Protein AF-A0A7W4GES7-F1 (afdb_monomer)

Mean predicted aligned error: 7.56 Å

Structure (mmCIF, N/CA/C/O backbone):
data_AF-A0A7W4GES7-F1
#
_entry.id   AF-A0A7W4GES7-F1
#
loop_
_atom_site.group_PDB
_atom_site.id
_atom_site.type_symbol
_atom_site.label_atom_id
_atom_site.label_alt_id
_atom_site.label_comp_id
_atom_site.label_asym_id
_atom_site.label_entity_id
_atom_site.label_seq_id
_atom_site.pdbx_PDB_ins_code
_atom_site.Cartn_x
_atom_site.Cartn_y
_atom_site.Cartn_z
_atom_site.occupancy
_atom_site.B_iso_or_equiv
_atom_site.auth_seq_id
_atom_site.auth_comp_id
_atom_site.auth_asym_id
_atom_site.auth_atom_id
_atom_site.pdbx_PDB_model_num
ATOM 1 N N . VAL A 1 1 ? -11.652 -4.601 16.768 1.00 62.62 1 VAL A N 1
ATOM 2 C CA . VAL A 1 1 ? -11.051 -3.939 15.593 1.00 62.62 1 VAL A CA 1
ATOM 3 C C . VAL A 1 1 ? -11.813 -2.653 15.336 1.00 62.62 1 VAL A C 1
ATOM 5 O O . VAL A 1 1 ? -13.038 -2.699 15.302 1.00 62.62 1 VAL A O 1
ATOM 8 N N . GLY A 1 2 ? -11.113 -1.524 15.288 1.00 82.25 2 GLY A N 1
ATOM 9 C CA . GLY A 1 2 ? -11.686 -0.189 15.062 1.00 82.25 2 GLY A CA 1
ATOM 10 C C . GLY A 1 2 ? -10.648 0.823 14.574 1.00 82.25 2 GLY A C 1
ATOM 11 O O . GLY A 1 2 ? -10.943 2.012 14.509 1.00 82.25 2 GLY A O 1
ATOM 12 N N . ASP A 1 3 ? -9.454 0.335 14.244 1.00 94.19 3 ASP A N 1
ATOM 13 C CA . ASP A 1 3 ? -8.336 1.138 13.781 1.00 94.19 3 ASP A CA 1
ATOM 14 C C . ASP A 1 3 ? -8.395 1.222 12.257 1.00 94.19 3 ASP A C 1
ATOM 16 O O . ASP A 1 3 ? -8.952 0.343 11.595 1.00 94.19 3 ASP A O 1
ATOM 20 N N . THR A 1 4 ? -7.816 2.272 11.695 1.00 95.31 4 THR A N 1
ATOM 21 C CA . THR A 1 4 ? -7.718 2.483 10.251 1.00 95.31 4 THR A CA 1
ATOM 22 C C . THR A 1 4 ? -6.287 2.244 9.806 1.00 95.31 4 THR A C 1
ATOM 24 O O . THR A 1 4 ? -5.365 2.850 10.344 1.00 95.31 4 THR A O 1
ATOM 27 N N . LEU A 1 5 ? -6.096 1.379 8.815 1.00 95.81 5 LEU A 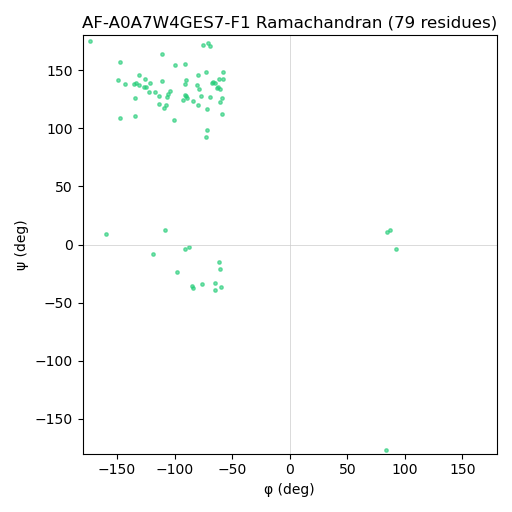N 1
ATOM 28 C CA . LEU A 1 5 ? -4.828 1.214 8.122 1.00 95.81 5 LEU A CA 1
ATOM 29 C C . LEU A 1 5 ? -4.790 2.162 6.926 1.00 95.81 5 LEU A C 1
ATOM 31 O O . LEU A 1 5 ? -5.689 2.144 6.083 1.00 95.81 5 LEU A O 1
ATOM 35 N N . ILE A 1 6 ? -3.723 2.948 6.840 1.00 96.19 6 ILE A N 1
ATOM 36 C CA . ILE A 1 6 ? -3.380 3.742 5.664 1.00 96.19 6 ILE A CA 1
ATOM 37 C C . ILE A 1 6 ? -2.089 3.181 5.078 1.00 96.19 6 ILE A C 1
ATOM 39 O O . ILE A 1 6 ? -1.094 3.050 5.789 1.00 96.19 6 ILE A O 1
ATOM 43 N N . VAL A 1 7 ? -2.113 2.875 3.782 1.00 96.31 7 VAL A N 1
ATOM 44 C CA . VAL A 1 7 ? -0.951 2.437 3.004 1.00 96.31 7 VAL A CA 1
ATOM 45 C C . VAL A 1 7 ? -0.749 3.392 1.838 1.00 96.31 7 VAL A C 1
ATOM 47 O O . VAL A 1 7 ? -1.696 3.691 1.105 1.00 96.31 7 VAL A O 1
ATOM 50 N N . THR A 1 8 ? 0.479 3.861 1.652 1.00 96.12 8 THR A N 1
ATOM 51 C CA . THR A 1 8 ? 0.868 4.771 0.570 1.00 96.12 8 THR A CA 1
ATOM 52 C C . THR A 1 8 ? 2.112 4.272 -0.150 1.00 96.12 8 THR A C 1
ATOM 54 O O . THR A 1 8 ? 2.992 3.694 0.483 1.00 96.12 8 THR A O 1
ATOM 57 N N . ASP A 1 9 ? 2.193 4.509 -1.457 1.00 94.56 9 ASP A N 1
ATOM 58 C CA . ASP A 1 9 ? 3.410 4.265 -2.236 1.00 94.56 9 ASP A CA 1
ATOM 59 C C . ASP A 1 9 ? 4.478 5.353 -1.985 1.00 94.56 9 ASP A C 1
ATOM 61 O O . ASP A 1 9 ? 4.215 6.390 -1.365 1.00 94.56 9 ASP A O 1
ATOM 65 N N . GLY A 1 10 ? 5.687 5.140 -2.510 1.00 89.12 10 GLY A N 1
ATOM 66 C CA . GLY A 1 10 ? 6.799 6.097 -2.454 1.00 89.12 10 GLY A CA 1
ATOM 67 C C . GLY A 1 10 ? 6.543 7.435 -3.153 1.00 89.12 10 GLY A C 1
ATOM 68 O O . GLY A 1 10 ? 7.258 8.405 -2.906 1.00 89.12 10 GLY A O 1
ATOM 69 N N . ASN A 1 11 ? 5.510 7.515 -3.995 1.00 88.19 11 ASN A N 1
ATOM 70 C CA . ASN A 1 11 ? 5.085 8.746 -4.661 1.00 88.19 11 ASN A CA 1
ATOM 71 C C . ASN A 1 11 ? 4.036 9.519 -3.840 1.00 88.19 11 ASN A C 1
ATOM 73 O O . ASN A 1 11 ? 3.629 10.612 -4.239 1.00 88.19 11 ASN A O 1
ATOM 77 N N . GLY A 1 12 ? 3.595 8.971 -2.703 1.00 90.19 12 GLY A N 1
ATOM 78 C CA . GLY A 1 12 ? 2.569 9.546 -1.838 1.00 90.19 12 GLY A CA 1
ATOM 79 C C . GLY A 1 12 ? 1.131 9.217 -2.251 1.00 90.19 12 GLY A C 1
ATOM 80 O O . GLY A 1 12 ? 0.199 9.805 -1.699 1.00 90.19 12 GLY A O 1
ATOM 81 N N . ASN A 1 13 ? 0.914 8.295 -3.191 1.00 93.12 13 ASN A N 1
ATOM 82 C CA . ASN A 1 13 ? -0.425 7.838 -3.558 1.00 93.12 13 ASN A CA 1
ATOM 83 C C . ASN A 1 13 ? -0.944 6.840 -2.526 1.00 93.12 13 ASN A C 1
ATOM 85 O O . ASN A 1 13 ? -0.251 5.894 -2.157 1.00 93.12 13 ASN A O 1
ATOM 89 N N . THR A 1 14 ? -2.193 7.003 -2.094 1.00 95.44 14 THR A N 1
ATOM 90 C CA . THR A 1 14 ? -2.849 6.032 -1.213 1.00 95.44 14 THR A CA 1
ATOM 91 C C . THR A 1 14 ? -3.186 4.755 -1.978 1.00 95.44 14 THR A C 1
ATOM 93 O O . THR A 1 14 ? -4.012 4.775 -2.887 1.00 95.44 14 THR A O 1
ATOM 96 N N . LEU A 1 15 ? -2.574 3.646 -1.565 1.00 95.00 15 LEU A N 1
ATOM 97 C CA . LEU A 1 15 ? -2.863 2.299 -2.059 1.00 95.00 15 LEU A CA 1
ATOM 98 C C . LEU A 1 15 ? -4.037 1.673 -1.301 1.00 95.00 15 LEU A C 1
ATOM 100 O O . LEU A 1 15 ? -4.854 0.964 -1.882 1.00 95.00 15 LEU A O 1
ATOM 104 N N . PHE A 1 16 ? -4.150 1.965 -0.002 1.00 96.00 16 PHE A N 1
ATOM 105 C CA . PHE A 1 16 ? -5.247 1.493 0.835 1.00 96.00 16 PHE A CA 1
ATOM 106 C C . PHE A 1 16 ? -5.570 2.491 1.949 1.00 96.00 16 PHE A C 1
ATOM 108 O O . PHE A 1 16 ? -4.676 3.089 2.544 1.00 96.00 16 PHE A O 1
ATOM 115 N N . ASN A 1 17 ? -6.858 2.649 2.245 1.00 95.75 17 ASN A N 1
ATOM 116 C CA . ASN A 1 17 ? -7.351 3.368 3.415 1.00 95.75 17 ASN A CA 1
ATOM 117 C C . ASN A 1 17 ? -8.648 2.702 3.874 1.00 95.75 17 ASN A C 1
ATOM 119 O O . ASN A 1 17 ? -9.671 2.790 3.191 1.00 95.75 17 ASN A O 1
ATOM 123 N N . GLY A 1 18 ? -8.597 2.010 5.007 1.00 94.81 18 GLY A N 1
ATOM 124 C CA . GLY A 1 18 ? -9.748 1.269 5.496 1.00 94.81 18 GLY A CA 1
ATOM 125 C C . GLY A 1 18 ? -9.543 0.662 6.878 1.00 94.81 18 GLY A C 1
ATOM 126 O O . GLY A 1 18 ? -8.452 0.745 7.443 1.00 94.81 18 GLY A O 1
ATOM 127 N N . PRO A 1 19 ? -10.596 0.055 7.446 1.00 94.88 19 PRO A N 1
ATOM 128 C CA . PRO A 1 19 ? -10.517 -0.549 8.763 1.00 94.88 19 PRO A CA 1
ATOM 129 C C . PRO A 1 19 ? -9.548 -1.732 8.759 1.00 94.88 19 PRO A C 1
ATOM 131 O O . PRO A 1 19 ? -9.569 -2.564 7.851 1.00 94.88 19 PRO A O 1
ATOM 134 N N . VAL A 1 20 ? -8.749 -1.840 9.817 1.00 93.94 20 VAL A N 1
ATOM 135 C CA . VAL A 1 20 ? -7.996 -3.058 10.111 1.00 93.94 20 VAL A CA 1
ATOM 136 C C . VAL A 1 20 ? -8.999 -4.186 10.348 1.00 93.94 20 VAL A C 1
ATOM 138 O O . VAL A 1 20 ? -10.004 -4.011 11.044 1.00 93.94 20 VAL A O 1
ATOM 141 N N . THR A 1 21 ? -8.736 -5.350 9.763 1.00 92.38 21 THR A N 1
ATOM 142 C CA . THR A 1 21 ? -9.543 -6.565 9.937 1.00 92.38 21 THR A CA 1
ATOM 143 C C . THR A 1 21 ? -8.760 -7.615 10.720 1.00 92.38 21 THR A C 1
ATOM 145 O O . THR A 1 21 ? -7.544 -7.507 10.857 1.00 92.38 21 THR A O 1
ATOM 148 N N . GLN A 1 22 ? -9.442 -8.633 11.253 1.00 91.62 22 GLN A N 1
ATOM 149 C CA . GLN A 1 22 ? -8.751 -9.719 11.955 1.00 91.62 22 GLN A CA 1
ATOM 150 C C . GLN A 1 22 ? -7.842 -10.513 11.005 1.00 91.62 22 GLN A C 1
ATOM 152 O O . GLN A 1 22 ? -6.710 -10.812 11.363 1.00 91.62 22 GLN A O 1
ATOM 157 N N . ASP A 1 23 ? -8.283 -10.749 9.768 1.00 93.25 23 ASP A N 1
ATOM 158 C CA . ASP A 1 23 ? -7.488 -11.457 8.760 1.00 93.25 23 ASP A CA 1
ATOM 159 C C . ASP A 1 23 ? -6.163 -10.746 8.458 1.00 93.25 23 ASP A C 1
ATOM 161 O O . ASP A 1 23 ? -5.148 -11.416 8.284 1.00 93.25 23 ASP A O 1
ATOM 165 N N . MET A 1 24 ? -6.151 -9.405 8.458 1.00 93.19 24 MET A N 1
ATOM 166 C CA . MET A 1 24 ? -4.924 -8.611 8.295 1.00 93.19 24 MET A CA 1
ATOM 167 C C . MET A 1 24 ? -3.946 -8.791 9.459 1.00 93.19 24 MET A C 1
ATOM 169 O O . MET A 1 24 ? -2.736 -8.730 9.262 1.00 93.19 24 MET A O 1
ATOM 173 N N . LEU A 1 25 ? -4.453 -8.992 10.676 1.00 90.25 25 LEU A N 1
ATOM 174 C CA . LEU A 1 25 ? -3.620 -9.236 11.855 1.00 90.25 25 LEU A CA 1
ATOM 175 C C . LEU A 1 25 ? -3.068 -10.664 11.869 1.00 90.25 25 LEU A C 1
ATOM 177 O O . LEU A 1 25 ? -1.947 -10.877 12.326 1.00 90.25 25 LEU A O 1
ATOM 181 N N . ASP A 1 26 ? -3.847 -11.619 11.364 1.00 93.56 26 ASP A N 1
ATOM 182 C CA . ASP A 1 26 ? -3.496 -13.037 11.384 1.00 93.56 26 ASP A CA 1
ATOM 183 C C . ASP A 1 26 ? -2.579 -13.427 10.208 1.00 93.56 26 ASP A C 1
ATOM 185 O O . ASP A 1 26 ? -1.667 -14.233 10.389 1.00 93.56 26 ASP A O 1
ATOM 189 N N . ASN A 1 27 ? -2.794 -12.853 9.016 1.00 94.12 27 ASN A N 1
ATOM 190 C CA . ASN A 1 27 ? -2.102 -13.237 7.776 1.00 94.12 27 ASN A CA 1
ATOM 191 C C . ASN A 1 27 ? -1.267 -12.113 7.140 1.00 94.12 27 ASN A C 1
ATOM 193 O O . ASN A 1 27 ? -0.530 -12.372 6.191 1.00 94.12 27 ASN A O 1
ATOM 197 N N . GLY A 1 28 ? -1.365 -10.881 7.642 1.00 89.69 28 GLY A N 1
ATOM 198 C CA . GLY A 1 28 ? -0.801 -9.707 6.980 1.00 89.69 28 GLY A CA 1
ATOM 199 C C . GLY A 1 28 ? -1.727 -9.131 5.904 1.00 89.69 28 GLY A C 1
ATOM 200 O O . GLY A 1 28 ? -2.864 -9.569 5.722 1.00 89.69 28 GLY A O 1
ATOM 201 N N . PHE A 1 29 ? -1.250 -8.099 5.211 1.00 92.56 29 PHE A N 1
ATOM 202 C CA . PHE A 1 29 ? -2.012 -7.394 4.185 1.00 92.56 29 PHE A CA 1
ATOM 203 C C . PHE A 1 29 ? -1.157 -7.177 2.939 1.00 92.56 29 PHE A C 1
ATOM 205 O O . PHE A 1 29 ? -0.215 -6.386 2.965 1.00 92.56 29 PHE A O 1
ATOM 212 N N . ASP A 1 30 ? -1.505 -7.876 1.861 1.00 92.25 30 ASP A N 1
ATOM 213 C CA . ASP A 1 30 ? -0.838 -7.735 0.569 1.00 92.25 30 ASP A CA 1
ATOM 214 C C . ASP A 1 30 ? -1.360 -6.506 -0.182 1.00 92.25 30 ASP A C 1
ATOM 216 O O . ASP A 1 30 ? -2.567 -6.249 -0.237 1.00 92.25 30 ASP A O 1
ATOM 220 N N . VAL A 1 31 ? -0.444 -5.759 -0.798 1.00 90.38 31 VAL A N 1
ATOM 221 C CA . VAL A 1 31 ? -0.752 -4.589 -1.626 1.00 90.38 31 VAL A CA 1
ATOM 222 C C . VAL A 1 31 ? -0.017 -4.671 -2.956 1.00 90.38 31 VAL A C 1
ATOM 224 O O . VAL A 1 31 ? 1.163 -5.010 -3.009 1.00 90.38 31 VAL A O 1
ATOM 227 N N . GLU A 1 32 ? -0.708 -4.332 -4.041 1.00 90.75 32 GLU A N 1
ATOM 228 C CA . GLU A 1 32 ? -0.078 -4.171 -5.350 1.00 90.75 32 GLU A CA 1
ATOM 229 C C . GLU A 1 32 ? 0.398 -2.730 -5.527 1.00 90.75 32 GLU A C 1
ATOM 231 O O . GLU A 1 32 ? -0.377 -1.778 -5.405 1.00 90.75 32 GLU A O 1
ATOM 236 N N . VAL A 1 33 ? 1.682 -2.578 -5.846 1.00 90.75 33 VAL A N 1
ATOM 237 C CA . VAL A 1 33 ? 2.311 -1.282 -6.110 1.00 90.75 33 VAL A CA 1
ATOM 238 C C . VAL A 1 33 ? 2.590 -1.174 -7.609 1.00 90.75 33 VAL A C 1
ATOM 240 O O . VAL A 1 33 ? 3.323 -2.006 -8.151 1.00 90.75 33 VAL A O 1
ATOM 243 N N . PRO A 1 34 ? 2.030 -0.179 -8.316 1.00 86.81 34 PRO A N 1
ATOM 244 C CA . PRO A 1 34 ? 2.299 -0.011 -9.736 1.00 86.81 34 PRO A CA 1
ATOM 245 C C . PRO A 1 34 ? 3.750 0.434 -9.967 1.00 86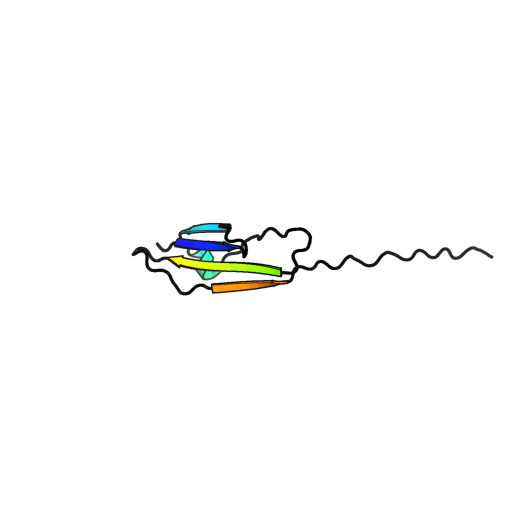.81 34 PRO A C 1
ATOM 247 O O . PRO A 1 34 ? 4.193 1.453 -9.441 1.00 86.81 34 PRO A O 1
ATOM 250 N N . VAL A 1 35 ? 4.472 -0.301 -10.815 1.00 86.50 35 VAL A N 1
ATOM 251 C CA . VAL A 1 35 ? 5.817 0.072 -11.275 1.00 86.50 35 VAL A CA 1
ATOM 252 C C . VAL A 1 35 ? 5.744 0.888 -12.563 1.00 86.50 35 VAL A C 1
ATOM 254 O O . VAL A 1 35 ? 4.981 0.575 -13.479 1.00 86.50 35 VAL A O 1
ATOM 257 N N . THR A 1 36 ? 6.552 1.941 -12.657 1.00 82.56 36 THR A N 1
ATOM 258 C CA . THR A 1 36 ? 6.708 2.732 -13.885 1.00 82.56 36 THR A CA 1
ATOM 259 C C . THR A 1 36 ? 7.978 2.325 -14.630 1.00 82.56 36 THR A C 1
ATOM 261 O O . THR A 1 36 ? 8.929 1.804 -14.048 1.00 82.56 36 THR A O 1
ATOM 264 N N . ALA A 1 37 ? 8.006 2.540 -15.949 1.00 80.75 37 ALA A N 1
ATOM 265 C CA . ALA A 1 37 ? 9.183 2.222 -16.752 1.00 80.75 37 ALA A CA 1
ATOM 266 C C . ALA A 1 37 ? 10.401 3.027 -16.266 1.00 80.75 37 ALA A C 1
ATOM 268 O O . ALA A 1 37 ? 10.368 4.256 -16.244 1.00 80.75 37 ALA A O 1
ATOM 269 N N . GLY A 1 38 ? 11.473 2.323 -15.900 1.00 79.81 38 GLY A N 1
ATOM 270 C CA . GLY A 1 38 ? 12.689 2.923 -15.349 1.00 79.81 38 GLY A CA 1
ATOM 271 C C . GLY A 1 38 ? 12.724 3.021 -13.822 1.00 79.81 38 GLY A C 1
ATOM 272 O O . GLY A 1 38 ? 13.764 3.406 -13.293 1.00 79.81 38 GLY A O 1
ATOM 273 N N . ALA A 1 39 ? 11.653 2.645 -13.113 1.00 85.06 39 ALA A N 1
ATOM 274 C CA . ALA A 1 39 ? 11.724 2.436 -11.671 1.00 85.06 39 ALA A CA 1
ATOM 275 C C . ALA A 1 39 ? 12.730 1.317 -11.359 1.00 85.06 39 ALA A C 1
ATOM 277 O O . ALA A 1 39 ? 12.746 0.274 -12.021 1.00 85.06 39 ALA A O 1
ATOM 278 N N . THR A 1 40 ? 13.593 1.557 -10.376 1.00 87.56 40 THR A N 1
ATOM 279 C CA . THR A 1 40 ? 14.547 0.564 -9.865 1.00 87.56 40 THR A CA 1
ATOM 280 C C . THR A 1 40 ? 14.036 -0.111 -8.608 1.00 87.56 40 THR A C 1
ATOM 282 O O . THR A 1 40 ? 14.437 -1.233 -8.333 1.00 87.56 40 THR A O 1
ATOM 285 N N . ASP A 1 41 ? 13.137 0.552 -7.883 1.00 91.00 41 ASP A N 1
ATOM 286 C CA . ASP A 1 41 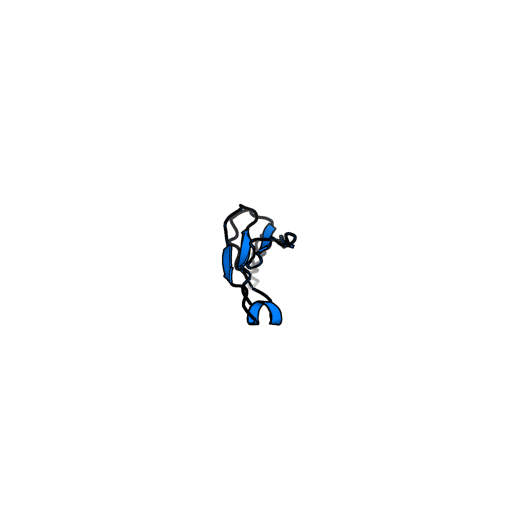? 12.642 0.134 -6.581 1.00 91.00 41 ASP A CA 1
ATOM 287 C C . ASP A 1 41 ? 11.182 0.578 -6.413 1.00 91.00 41 ASP A C 1
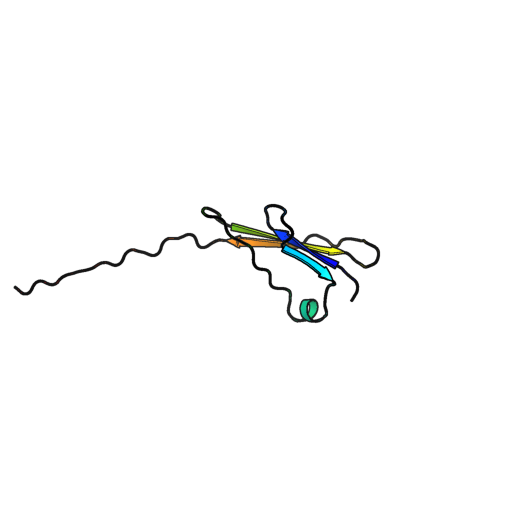ATOM 289 O O . ASP A 1 41 ? 10.718 1.518 -7.071 1.00 91.00 41 ASP A O 1
ATOM 293 N N . VAL A 1 42 ? 10.465 -0.110 -5.530 1.00 91.88 42 VAL A N 1
ATOM 294 C CA . VAL A 1 42 ? 9.152 0.280 -5.020 1.00 91.88 42 VAL A CA 1
ATOM 295 C C . VAL A 1 42 ? 9.247 0.517 -3.524 1.00 91.88 42 VAL A C 1
ATOM 297 O O . VAL A 1 42 ? 9.770 -0.314 -2.786 1.00 91.88 42 VAL A O 1
ATOM 300 N N . ASP A 1 43 ? 8.708 1.649 -3.088 1.00 93.31 43 ASP A N 1
ATOM 301 C CA . ASP A 1 43 ? 8.588 2.005 -1.680 1.00 93.31 43 ASP A CA 1
ATOM 302 C C . ASP A 1 43 ? 7.122 1.983 -1.264 1.00 93.31 43 ASP A C 1
ATOM 304 O O . ASP A 1 43 ? 6.243 2.443 -2.001 1.00 93.31 43 ASP A O 1
ATOM 308 N N . VAL A 1 44 ? 6.869 1.496 -0.055 1.00 94.44 44 VAL A N 1
ATOM 309 C CA . VAL A 1 44 ? 5.555 1.505 0.581 1.00 94.44 44 VAL A CA 1
ATOM 310 C C . VAL A 1 44 ? 5.705 1.957 2.021 1.00 94.44 44 VAL A C 1
ATOM 312 O O . VAL A 1 44 ? 6.609 1.532 2.739 1.00 94.44 44 VAL A O 1
ATOM 315 N N . THR A 1 45 ? 4.784 2.799 2.476 1.00 95.38 45 THR A N 1
ATOM 316 C CA . THR A 1 45 ? 4.665 3.150 3.887 1.00 95.38 45 THR A CA 1
ATOM 317 C C . THR A 1 45 ? 3.288 2.805 4.415 1.00 95.38 45 THR A C 1
ATOM 319 O O . THR A 1 45 ? 2.284 3.071 3.756 1.00 95.38 45 THR A O 1
ATOM 322 N N . ALA A 1 46 ? 3.236 2.264 5.627 1.00 95.44 46 ALA A N 1
ATOM 323 C CA . ALA A 1 46 ? 1.998 1.908 6.301 1.00 95.44 46 ALA A CA 1
ATOM 324 C C . ALA A 1 46 ? 1.918 2.552 7.68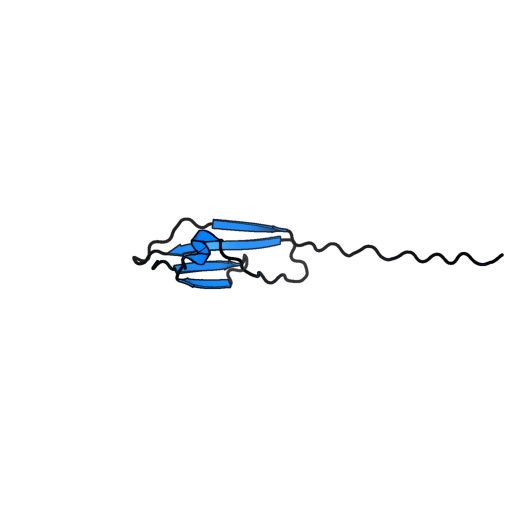8 1.00 95.44 46 ALA A C 1
ATOM 326 O O . ALA A 1 46 ? 2.915 2.650 8.409 1.00 95.44 46 ALA A O 1
ATOM 327 N N . GLN A 1 47 ? 0.719 2.980 8.073 1.00 95.75 47 GLN A N 1
ATOM 328 C CA . GLN A 1 47 ? 0.436 3.539 9.390 1.00 95.75 47 GLN A CA 1
ATOM 329 C C . GLN A 1 47 ? -0.953 3.108 9.859 1.00 95.75 47 GLN A C 1
ATOM 331 O O . GLN A 1 47 ? -1.908 3.108 9.082 1.00 95.75 47 GLN A O 1
ATOM 336 N N . VAL A 1 48 ? -1.063 2.75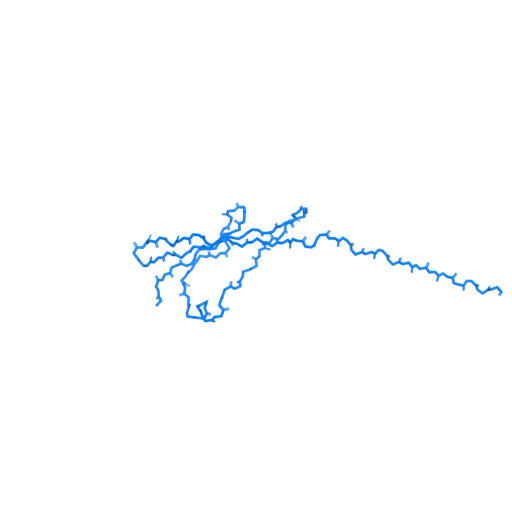3 11.138 1.00 94.75 48 VAL A N 1
ATOM 337 C CA . VAL A 1 48 ? -2.335 2.414 11.781 1.00 94.75 48 VAL A CA 1
ATOM 338 C C . VAL A 1 48 ? -2.775 3.587 12.647 1.00 94.75 48 VAL A C 1
ATOM 340 O O . VAL A 1 48 ? -1.978 4.124 13.410 1.00 94.75 48 VAL A O 1
ATOM 343 N N . ILE A 1 49 ? -4.034 3.989 12.528 1.00 94.94 49 ILE A N 1
ATOM 344 C CA . ILE A 1 49 ? -4.651 5.065 13.304 1.00 94.94 49 ILE A CA 1
ATOM 345 C C . ILE A 1 49 ? -5.712 4.441 14.199 1.00 94.94 49 ILE A C 1
ATOM 347 O O . ILE A 1 49 ? -6.641 3.814 13.692 1.00 94.94 49 ILE A O 1
ATOM 351 N N . ASP A 1 50 ? -5.582 4.605 15.513 1.00 94.56 50 ASP A N 1
ATOM 352 C CA . ASP A 1 50 ? -6.567 4.073 16.453 1.00 94.56 50 ASP A CA 1
ATOM 353 C C . ASP A 1 50 ? -7.919 4.811 16.369 1.00 94.56 50 ASP A C 1
ATOM 355 O O . ASP A 1 50 ? -8.059 5.859 15.732 1.00 94.56 50 ASP A O 1
ATOM 359 N N . ILE A 1 51 ? -8.940 4.289 17.049 1.00 90.81 51 ILE A N 1
ATOM 360 C CA . ILE A 1 51 ? -10.276 4.914 17.079 1.00 90.81 51 ILE A CA 1
ATOM 361 C C . ILE A 1 51 ? -10.291 6.336 17.67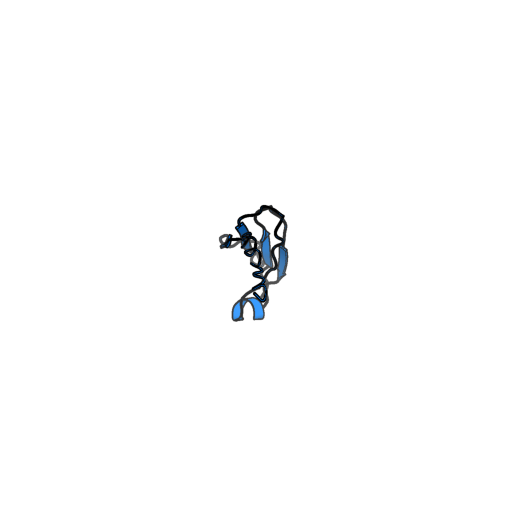6 1.00 90.81 51 ILE A C 1
ATOM 363 O O . ILE A 1 51 ? -11.224 7.102 17.431 1.00 90.81 51 ILE A O 1
ATOM 367 N N . ALA A 1 52 ? -9.282 6.696 18.473 1.00 92.12 52 ALA A N 1
ATOM 368 C CA . ALA A 1 52 ? -9.121 8.030 19.044 1.00 92.12 52 ALA A CA 1
ATOM 369 C C . ALA A 1 52 ? -8.346 8.982 18.109 1.00 92.12 52 ALA A C 1
ATOM 371 O O . ALA A 1 52 ? -8.217 10.166 18.422 1.00 92.12 52 ALA A O 1
ATOM 372 N N . GLY A 1 53 ? -7.881 8.493 16.956 1.00 91.44 53 GLY A N 1
ATOM 373 C CA . GLY A 1 53 ? -7.143 9.258 15.958 1.00 91.44 53 GLY A CA 1
ATOM 374 C C . GLY A 1 53 ? -5.633 9.307 16.190 1.00 91.44 53 GLY A C 1
ATOM 375 O O . GLY A 1 53 ? -4.961 10.114 15.547 1.00 91.44 53 GLY A O 1
ATOM 376 N N . ASN A 1 54 ? -5.077 8.489 17.087 1.00 93.75 54 ASN A N 1
ATOM 377 C CA . ASN A 1 54 ? -3.638 8.467 17.339 1.00 93.75 54 ASN A CA 1
ATOM 378 C C . ASN A 1 54 ? -2.933 7.559 16.319 1.00 93.75 54 ASN A C 1
ATOM 380 O O . ASN A 1 54 ? -3.267 6.373 16.233 1.00 93.75 54 ASN A O 1
ATOM 384 N N . PRO A 1 55 ? -1.947 8.074 15.564 1.00 94.88 55 PRO A N 1
ATOM 385 C CA . PRO A 1 55 ? -1.186 7.264 14.625 1.00 94.88 55 PRO A CA 1
ATOM 386 C C . PRO A 1 55 ? -0.099 6.439 15.323 1.00 94.88 55 PRO A C 1
ATOM 388 O O . PRO A 1 55 ? 0.549 6.889 16.273 1.00 94.88 55 PRO A O 1
ATOM 391 N N . SER A 1 56 ? 0.156 5.246 14.794 1.00 93.12 56 SER A N 1
ATOM 392 C CA . SER A 1 56 ? 1.330 4.439 15.107 1.00 93.12 56 SER A CA 1
ATOM 393 C C . SER A 1 56 ? 2.606 5.050 14.519 1.00 93.12 56 SER A C 1
ATOM 395 O O . SER A 1 56 ? 2.574 5.982 13.711 1.00 93.12 56 SER A O 1
ATOM 397 N N . ALA A 1 57 ? 3.756 4.461 14.856 1.00 94.38 57 ALA A N 1
ATOM 398 C CA . ALA A 1 57 ? 4.951 4.653 14.044 1.00 94.38 57 ALA A CA 1
ATOM 399 C C . ALA A 1 57 ? 4.682 4.204 12.597 1.00 94.38 57 ALA A C 1
ATOM 401 O O . ALA A 1 57 ? 3.898 3.280 12.359 1.00 94.38 57 ALA A O 1
ATOM 402 N N . THR A 1 58 ? 5.336 4.862 11.645 1.00 94.44 58 THR A N 1
ATOM 403 C CA . THR A 1 58 ? 5.274 4.487 10.233 1.00 94.44 58 THR A CA 1
ATOM 404 C C . THR A 1 58 ? 6.161 3.272 9.987 1.00 94.44 58 THR A C 1
ATOM 406 O O . THR A 1 58 ? 7.339 3.285 10.343 1.00 94.44 58 THR A O 1
ATOM 409 N N . ALA A 1 59 ? 5.597 2.239 9.368 1.00 92.50 59 ALA A N 1
ATOM 410 C CA . ALA A 1 59 ? 6.347 1.121 8.815 1.00 92.50 59 ALA A CA 1
ATOM 411 C C . ALA A 1 59 ? 6.717 1.430 7.361 1.00 92.50 59 ALA A C 1
ATOM 413 O O . ALA A 1 59 ? 5.918 2.020 6.636 1.00 92.50 59 ALA A O 1
ATOM 414 N N . THR A 1 60 ? 7.917 1.036 6.946 1.00 93.56 60 THR A N 1
ATOM 415 C CA . THR A 1 60 ? 8.436 1.237 5.587 1.00 93.56 60 THR A CA 1
ATOM 416 C C . THR A 1 60 ? 8.856 -0.102 5.007 1.00 93.56 60 THR A C 1
ATOM 418 O O . THR A 1 60 ? 9.548 -0.857 5.692 1.00 93.56 60 THR A O 1
ATOM 421 N N . ASP A 1 61 ? 8.493 -0.357 3.758 1.00 91.75 61 ASP A N 1
ATOM 422 C CA . ASP A 1 61 ? 8.966 -1.490 2.971 1.00 91.75 61 ASP A CA 1
ATOM 423 C C . ASP A 1 61 ? 9.537 -0.981 1.643 1.00 91.75 61 ASP A C 1
ATOM 425 O O . ASP A 1 61 ? 8.959 -0.090 1.021 1.00 91.75 61 ASP A O 1
ATOM 429 N N . ASN A 1 62 ? 10.689 -1.514 1.248 1.00 92.50 62 ASN A N 1
ATOM 430 C CA . ASN A 1 62 ? 11.394 -1.151 0.024 1.00 92.50 62 ASN A CA 1
ATOM 431 C C . ASN A 1 62 ? 11.830 -2.434 -0.673 1.00 92.50 62 ASN A C 1
ATOM 433 O O . ASN A 1 62 ? 12.491 -3.276 -0.063 1.00 92.50 62 ASN A O 1
ATOM 437 N N . GLN A 1 63 ? 11.460 -2.568 -1.943 1.00 90.06 63 GLN A N 1
ATOM 438 C CA . GLN A 1 63 ? 11.765 -3.751 -2.735 1.00 90.06 63 GLN A CA 1
ATOM 439 C C . GLN A 1 63 ? 12.306 -3.364 -4.113 1.00 90.06 63 GLN A C 1
ATOM 441 O O . GLN A 1 63 ? 11.767 -2.453 -4.743 1.00 90.06 63 GLN A O 1
ATOM 446 N N . PRO A 1 64 ? 13.328 -4.068 -4.626 1.00 90.00 64 PRO A N 1
ATOM 447 C CA . PRO A 1 64 ? 13.870 -3.799 -5.947 1.00 90.00 64 PRO A CA 1
ATOM 448 C C . PRO A 1 64 ? 12.914 -4.269 -7.049 1.00 90.00 64 PRO A C 1
ATOM 450 O O . PRO A 1 64 ? 12.226 -5.284 -6.927 1.00 90.00 64 PRO A O 1
ATOM 453 N N . VAL A 1 65 ? 12.928 -3.556 -8.169 1.00 88.06 65 VAL A N 1
ATOM 454 C CA . VAL A 1 65 ? 12.246 -3.931 -9.409 1.00 88.06 65 VAL A CA 1
ATOM 455 C C . VAL A 1 65 ? 13.221 -4.704 -10.291 1.00 88.06 65 VAL A C 1
ATOM 457 O O . VAL A 1 65 ? 14.282 -4.194 -10.655 1.00 88.06 65 VAL A O 1
ATOM 460 N N . ASP A 1 66 ? 12.846 -5.921 -10.691 1.00 84.44 66 ASP A N 1
ATOM 461 C CA . ASP A 1 66 ? 13.583 -6.649 -11.725 1.00 84.44 66 ASP A CA 1
ATOM 462 C C . ASP A 1 66 ? 13.330 -5.999 -13.092 1.00 84.44 66 ASP A C 1
ATOM 464 O O . ASP A 1 66 ? 12.296 -6.196 -13.734 1.00 84.44 66 ASP A O 1
ATOM 468 N N . ASN A 1 67 ? 14.279 -5.164 -13.509 1.00 80.69 67 ASN A N 1
ATOM 469 C CA . ASN A 1 67 ? 14.257 -4.442 -14.775 1.00 80.69 67 ASN A CA 1
ATOM 470 C C . ASN A 1 67 ? 15.281 -4.988 -15.785 1.00 80.69 67 ASN A C 1
ATOM 472 O O . ASN A 1 67 ? 15.547 -4.346 -16.808 1.00 80.69 67 ASN A O 1
ATOM 476 N N . VAL A 1 68 ? 15.862 -6.165 -15.525 1.00 81.81 68 VAL A N 1
ATOM 477 C CA . VAL A 1 68 ? 16.869 -6.761 -16.403 1.00 81.81 68 VAL A CA 1
ATOM 478 C C . VAL A 1 68 ? 16.180 -7.436 -17.587 1.00 81.81 68 VAL A C 1
ATOM 480 O O . VAL A 1 68 ? 15.392 -8.368 -17.443 1.00 81.81 68 VAL A O 1
ATOM 483 N N . ALA A 1 69 ? 16.505 -6.984 -18.799 1.00 79.06 69 ALA A N 1
ATOM 484 C CA . ALA A 1 69 ? 16.02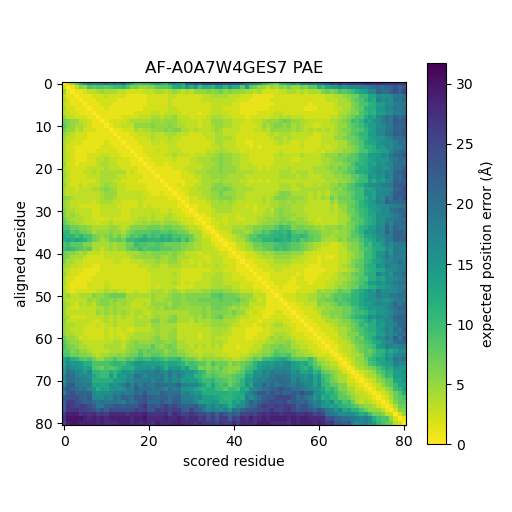2 -7.630 -20.013 1.00 79.06 69 ALA A CA 1
ATOM 485 C C . ALA A 1 69 ? 16.550 -9.071 -20.110 1.00 79.06 69 ALA A C 1
ATOM 487 O O . ALA A 1 69 ? 17.744 -9.324 -19.926 1.00 79.06 69 ALA A O 1
ATOM 488 N N . ALA A 1 70 ? 15.668 -10.011 -20.460 1.00 81.75 70 ALA A N 1
ATOM 489 C CA . ALA A 1 70 ? 16.064 -11.389 -20.718 1.00 81.75 70 ALA A CA 1
ATOM 490 C C . ALA A 1 70 ? 17.117 -11.456 -21.848 1.00 81.75 70 ALA A C 1
ATOM 492 O O . ALA A 1 70 ? 17.025 -10.697 -22.822 1.00 81.75 70 ALA A O 1
ATOM 493 N N . PRO A 1 71 ? 18.112 -12.360 -21.758 1.00 86.12 71 PRO A N 1
ATOM 494 C CA . PRO A 1 71 ? 19.113 -12.516 -22.805 1.00 86.12 71 PRO A CA 1
ATOM 495 C C . PRO A 1 71 ? 18.466 -12.933 -24.132 1.00 86.12 71 PRO A C 1
ATOM 497 O O . PRO A 1 71 ? 17.529 -13.733 -24.166 1.00 86.12 71 PRO A O 1
ATOM 500 N N . ALA A 1 72 ? 18.988 -12.404 -25.239 1.00 87.62 72 ALA A N 1
ATOM 501 C CA . ALA A 1 72 ? 18.530 -12.779 -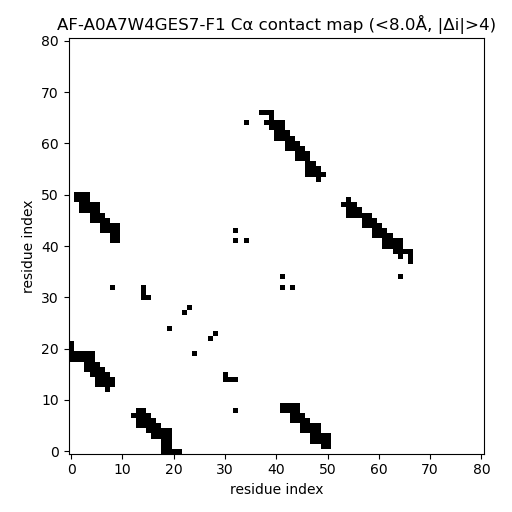26.572 1.00 87.62 72 ALA A CA 1
ATOM 502 C C . ALA A 1 72 ? 18.888 -14.250 -26.880 1.00 87.62 72 ALA A C 1
ATOM 504 O O . ALA A 1 72 ? 19.995 -14.685 -26.548 1.00 87.62 72 ALA A O 1
ATOM 505 N N . PRO A 1 73 ? 18.001 -15.021 -27.537 1.00 86.75 73 PRO A N 1
ATOM 506 C CA . PRO A 1 73 ? 18.313 -16.388 -27.938 1.00 86.75 73 PRO A CA 1
ATOM 507 C C . PRO A 1 73 ? 19.405 -16.407 -29.018 1.00 86.75 73 PRO A C 1
ATOM 509 O O . PRO A 1 73 ? 19.375 -15.611 -29.958 1.00 86.75 73 PRO A O 1
ATOM 512 N N . THR A 1 74 ? 20.344 -17.348 -28.920 1.00 86.44 74 THR A N 1
ATOM 513 C CA . THR A 1 74 ? 21.303 -17.645 -29.990 1.00 86.44 74 THR A CA 1
ATOM 514 C C . THR A 1 74 ? 20.740 -18.734 -30.901 1.00 86.44 74 THR A C 1
ATOM 516 O O . THR A 1 74 ? 20.304 -19.787 -30.442 1.00 86.44 74 THR A O 1
ATOM 519 N N . VAL A 1 75 ? 20.733 -18.479 -32.211 1.00 83.25 75 VAL A N 1
ATOM 520 C CA . VAL A 1 75 ? 20.356 -19.469 -33.228 1.00 83.25 75 VAL A CA 1
ATOM 521 C C . VAL A 1 75 ? 21.617 -19.878 -33.977 1.00 83.25 75 VAL A C 1
ATOM 523 O O . VAL A 1 75 ? 22.232 -19.048 -34.643 1.00 83.25 75 VAL A O 1
ATOM 526 N N . GLU A 1 76 ? 21.988 -21.153 -33.891 1.00 82.38 76 GLU A N 1
ATOM 527 C CA . GLU A 1 76 ? 23.011 -21.754 -34.746 1.00 82.38 76 GLU A CA 1
ATOM 528 C C . GLU A 1 76 ? 22.345 -22.651 -35.792 1.00 82.38 76 GLU A C 1
ATOM 530 O O . GLU A 1 76 ? 21.539 -23.522 -35.466 1.00 82.38 76 GLU A O 1
ATOM 535 N N . PHE A 1 77 ? 22.702 -22.455 -37.061 1.00 76.38 77 PHE A N 1
ATOM 536 C CA . PHE A 1 77 ? 22.392 -23.404 -38.125 1.00 76.38 77 PHE A CA 1
ATOM 537 C C . PHE A 1 77 ? 23.646 -24.229 -38.408 1.00 76.38 77 PHE A C 1
ATOM 539 O O . PHE A 1 77 ? 24.590 -23.737 -39.026 1.00 76.38 77 PHE A O 1
ATOM 546 N N . SER A 1 78 ? 23.661 -25.495 -37.991 1.00 77.69 78 SER A N 1
ATOM 547 C CA . SER A 1 78 ? 24.645 -26.453 -38.500 1.00 77.69 78 SER A CA 1
ATOM 548 C C . SER A 1 78 ? 24.271 -26.800 -39.941 1.00 77.69 78 SER A C 1
ATOM 550 O O . SER A 1 78 ? 23.434 -27.666 -40.193 1.00 77.69 78 SER A O 1
ATOM 552 N N . GLY A 1 79 ? 24.842 -26.065 -40.895 1.00 66.56 79 GLY A N 1
ATOM 553 C CA . GLY A 1 79 ? 24.741 -26.395 -42.312 1.00 66.56 79 GLY A CA 1
ATOM 554 C C . GLY A 1 79 ? 25.304 -27.792 -42.564 1.00 66.56 79 GLY A C 1
ATOM 555 O O . GLY A 1 79 ? 26.431 -28.085 -42.174 1.00 66.56 79 GLY A O 1
ATOM 556 N N . MET A 1 80 ? 24.499 -28.647 -43.198 1.00 62.62 80 MET A N 1
ATOM 557 C CA . MET A 1 80 ? 24.945 -29.916 -43.772 1.00 62.62 80 MET A CA 1
ATOM 558 C C . MET A 1 80 ? 26.033 -29.621 -44.812 1.00 62.62 80 MET A C 1
ATOM 560 O O . MET A 1 80 ? 25.746 -29.004 -45.839 1.00 62.62 80 MET A O 1
ATOM 564 N N . GLY A 1 81 ? 27.264 -30.032 -44.517 1.00 53.53 81 GLY A N 1
ATOM 565 C CA . GLY A 1 81 ? 28.384 -30.114 -45.452 1.00 53.53 81 GLY A CA 1
ATOM 566 C C . GLY A 1 81 ? 28.875 -31.546 -45.523 1.00 53.53 81 GLY A C 1
ATOM 567 O O . GLY A 1 81 ? 28.938 -32.178 -44.444 1.00 53.53 81 GLY A O 1
#

Sequence (81 aa):
VGDTLIVTDGNGNTLFNGPVTQDMLDNGFDVEVPVTAGATDVDVTAQVIDIAGNPSATATDNQPVDNVAAPAPTVEFSGMG

Foldseek 3Di:
DAKWKWKAKPVGHTQDTGDDDVCCVVPNDDTDDDDDPPAQKIKMKMWIAHNVRDIDDIDIDMGTDPPDDDDDDDDDDPDDD

pLDDT: mean 88.96, std 8.1, range [53.53, 96.31]

Radius of gyration: 21.24 Å; Cα contacts (8 Å, |Δi|>4): 118; chains: 1; bounding box: 40×40×64 Å

Secondary structure (DSSP, 8-state):
---EEEEEETTS-EEEEEE--HHHHHH------PPPTT--EEEEEEEEE-TTSPBPPPEEEEEE---PPPPPPP-------

Solvent-accessible surface area (backbone atoms only — not comparable to full-atom values): 5314 Å² total; per-residue (Å²): 129,67,29,35,37,40,31,26,39,73,88,69,49,75,74,42,77,47,70,51,49,71,62,42,74,77,74,48,78,92,79,88,77,90,81,58,95,85,50,57,58,49,41,38,39,38,35,42,26,40,79,88,67,55,69,51,77,75,46,77,49,77,46,77,46,93,73,76,76,78,81,82,85,85,86,83,80,85,74,92,124

Nearest PDB structures (foldseek):
  8gum-assembly1_A  TM=5.442E-01  e=1.519E-01  Vibrio campbellii ATCC BAA-1116
  2xwx-assembly1_B  TM=5.357E-01  e=4.215E-01  Vibrio cholerae
  8gum-assembly1_B  TM=4.691E-01  e=3.763E-01  Vibrio campbellii ATCC BAA-1116
  8gul-assembly1_B  TM=4.819E-01  e=4.721E-01  Vibrio campbellii ATCC BAA-1116
  1ds6-assembly1_B  TM=4.800E-01  e=2.739E+00  Homo sapiens